Protein AF-A0A838FEL2-F1 (afdb_monomer)

Foldseek 3Di:
DALDVPVQQVVQLVVQLVLCCVQPVDDSVVSVVCLVPAPKDKDFPDRPPPRYTHIHIHGDPVVDPDDSDDDPD

Mean predicted aligned error: 3.39 Å

pLDDT: mean 93.98, std 5.79, range [57.47, 97.81]

Solvent-accessible surface area (backbone atoms only — not comparable to full-atom values): 4459 Å² total; per-residue (Å²): 134,69,54,40,56,66,61,26,42,51,50,30,52,50,52,52,26,55,48,42,24,70,68,68,71,45,52,66,65,57,36,49,51,42,66,73,70,50,90,52,46,78,43,82,78,41,72,80,53,80,60,46,28,42,41,46,66,46,73,67,68,86,84,48,101,60,92,72,74,89,73,97,123

Structure (mmCIF, N/CA/C/O backbone):
data_AF-A0A838FEL2-F1
#
_entry.id   AF-A0A838FEL2-F1
#
loop_
_atom_site.group_PDB
_atom_site.id
_atom_site.type_symbol
_atom_site.label_atom_id
_atom_site.label_alt_id
_atom_site.label_comp_id
_atom_site.label_asym_id
_atom_site.label_entity_id
_atom_site.label_seq_id
_atom_site.pdbx_PDB_ins_code
_atom_site.Cartn_x
_atom_site.Cartn_y
_atom_site.Cartn_z
_atom_site.occupancy
_atom_site.B_iso_or_equiv
_atom_site.auth_seq_id
_atom_site.auth_comp_id
_atom_site.auth_asym_id
_atom_site.auth_atom_id
_atom_site.pdbx_PDB_model_num
ATOM 1 N N . TYR A 1 1 ? 17.041 6.161 -10.121 1.00 76.00 1 TYR A N 1
ATOM 2 C CA . TYR A 1 1 ? 16.183 4.997 -10.413 1.00 76.00 1 TYR A CA 1
ATOM 3 C C . TYR A 1 1 ? 15.779 5.073 -11.875 1.00 76.00 1 TYR A C 1
ATOM 5 O O . TYR A 1 1 ? 15.502 6.176 -12.327 1.00 76.00 1 TYR A O 1
ATOM 13 N N . TYR A 1 2 ? 15.821 3.961 -12.609 1.00 89.56 2 TYR A N 1
ATOM 14 C CA . TYR A 1 2 ? 15.444 3.891 -14.025 1.00 89.56 2 TYR A CA 1
ATOM 15 C C . TYR A 1 2 ? 14.578 2.648 -14.216 1.00 89.56 2 TYR A C 1
ATOM 17 O O . TYR A 1 2 ? 15.074 1.550 -13.981 1.00 89.56 2 TYR A O 1
ATOM 25 N N . MET A 1 3 ? 13.300 2.833 -14.563 1.00 90.25 3 MET A N 1
ATOM 26 C CA . MET A 1 3 ? 12.307 1.756 -14.700 1.00 90.25 3 MET A CA 1
ATOM 27 C C . MET A 1 3 ? 12.340 0.745 -13.536 1.00 90.25 3 MET A C 1
ATOM 29 O O . MET A 1 3 ? 12.388 -0.468 -13.728 1.00 90.25 3 MET A O 1
ATOM 33 N N . ASP A 1 4 ? 12.351 1.257 -12.302 1.00 95.06 4 ASP A N 1
ATOM 34 C CA . ASP A 1 4 ? 12.449 0.432 -11.097 1.00 95.06 4 ASP A CA 1
ATOM 35 C C . ASP A 1 4 ? 11.063 0.190 -10.479 1.00 95.06 4 ASP A C 1
ATOM 37 O O . ASP A 1 4 ? 10.531 1.013 -9.723 1.00 95.06 4 ASP A O 1
ATOM 41 N N . ALA A 1 5 ? 10.484 -0.972 -10.787 1.00 95.50 5 ALA A N 1
ATOM 42 C CA . ALA A 1 5 ? 9.199 -1.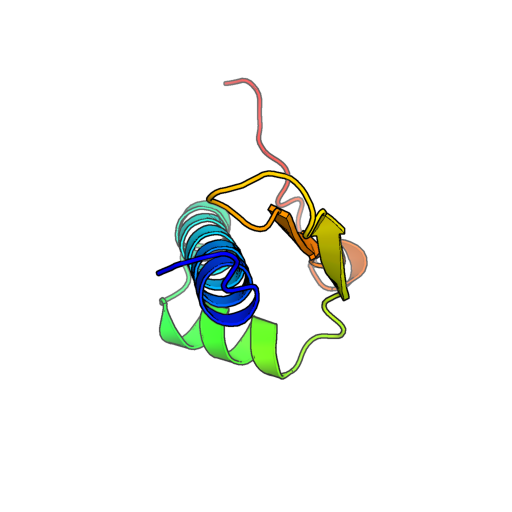399 -10.241 1.00 95.50 5 ALA A CA 1
ATOM 43 C C . ALA A 1 5 ? 9.233 -1.614 -8.716 1.00 95.50 5 ALA A C 1
ATOM 45 O O . ALA A 1 5 ? 8.206 -1.469 -8.057 1.00 95.50 5 ALA A O 1
ATOM 46 N N . THR A 1 6 ? 10.399 -1.895 -8.126 1.00 95.94 6 THR A N 1
ATOM 47 C CA . THR A 1 6 ? 10.538 -2.084 -6.672 1.00 95.94 6 THR A CA 1
ATOM 48 C C . THR A 1 6 ? 10.371 -0.758 -5.945 1.00 95.94 6 THR A C 1
ATOM 50 O O . THR A 1 6 ? 9.686 -0.674 -4.924 1.00 95.94 6 THR A O 1
ATOM 53 N N . VAL A 1 7 ? 10.969 0.305 -6.484 1.00 96.38 7 VAL A N 1
ATOM 54 C CA . VAL A 1 7 ? 10.814 1.663 -5.948 1.00 96.38 7 VAL A CA 1
ATOM 55 C C . VAL A 1 7 ? 9.379 2.145 -6.115 1.00 96.38 7 VAL A C 1
ATOM 57 O O . VAL A 1 7 ? 8.825 2.714 -5.173 1.00 96.38 7 VAL A O 1
ATOM 60 N N . ALA A 1 8 ? 8.760 1.875 -7.266 1.00 97.06 8 ALA A N 1
ATOM 61 C CA . ALA A 1 8 ? 7.355 2.191 -7.499 1.00 97.06 8 ALA A CA 1
ATOM 62 C C . ALA A 1 8 ? 6.428 1.444 -6.520 1.00 97.06 8 ALA A C 1
ATOM 64 O O . ALA A 1 8 ? 5.583 2.075 -5.886 1.00 97.06 8 ALA A O 1
ATOM 65 N N . TYR A 1 9 ? 6.639 0.140 -6.299 1.00 97.50 9 TYR A N 1
ATOM 66 C CA . TYR A 1 9 ? 5.859 -0.641 -5.332 1.00 97.50 9 TYR A CA 1
ATOM 67 C C . TYR A 1 9 ? 6.053 -0.139 -3.898 1.00 97.50 9 TYR A C 1
ATOM 69 O O . TYR A 1 9 ? 5.083 0.065 -3.175 1.00 97.50 9 TYR A O 1
ATOM 77 N N . ARG A 1 10 ? 7.294 0.168 -3.497 1.00 97.31 10 ARG A N 1
ATOM 78 C CA . ARG A 1 10 ? 7.576 0.764 -2.183 1.00 97.31 10 ARG A CA 1
ATOM 79 C C . ARG A 1 10 ? 6.820 2.077 -1.990 1.00 97.31 10 ARG A C 1
ATOM 81 O O . ARG A 1 10 ? 6.277 2.308 -0.915 1.00 97.31 10 ARG A O 1
ATOM 88 N N . ARG A 1 11 ? 6.780 2.937 -3.012 1.00 97.25 11 ARG A N 1
ATOM 89 C CA . ARG A 1 11 ? 6.020 4.195 -2.968 1.00 97.25 11 ARG A CA 1
ATOM 90 C C . ARG A 1 11 ? 4.520 3.948 -2.848 1.00 97.25 11 ARG A C 1
ATOM 92 O O . ARG A 1 11 ? 3.891 4.599 -2.022 1.00 97.25 11 ARG A O 1
ATOM 99 N N . ALA A 1 12 ? 3.975 2.986 -3.589 1.00 97.69 12 ALA A N 1
ATOM 100 C CA . ALA A 1 12 ? 2.573 2.598 -3.468 1.00 97.69 12 ALA A CA 1
ATOM 101 C C . ALA A 1 12 ? 2.234 2.102 -2.047 1.00 97.69 12 ALA A C 1
ATOM 103 O O . ALA A 1 12 ? 1.259 2.569 -1.462 1.00 97.69 12 ALA A O 1
ATOM 104 N N . CYS A 1 13 ? 3.076 1.253 -1.445 1.00 97.50 13 CYS A N 1
ATOM 105 C CA . CYS A 1 13 ? 2.891 0.800 -0.062 1.00 97.50 13 CYS A CA 1
ATOM 106 C C . CYS A 1 13 ? 2.970 1.950 0.953 1.00 97.50 13 CYS A C 1
ATOM 108 O O . CYS A 1 13 ? 2.155 2.012 1.867 1.00 97.50 13 CYS A O 1
ATOM 110 N N . LEU A 1 14 ? 3.923 2.877 0.801 1.00 97.81 14 LEU A N 1
ATOM 111 C CA . LEU A 1 14 ? 4.038 4.039 1.692 1.00 97.81 14 LEU A CA 1
ATOM 112 C C . LEU A 1 14 ? 2.810 4.951 1.599 1.00 97.81 14 LEU A C 1
ATOM 114 O O . LEU A 1 14 ? 2.314 5.406 2.624 1.00 97.81 14 LEU A O 1
ATOM 118 N N . ASN A 1 15 ? 2.283 5.167 0.393 1.00 97.25 15 ASN A N 1
ATOM 119 C CA . ASN A 1 15 ? 1.054 5.936 0.203 1.00 97.25 15 ASN A CA 1
ATOM 120 C C . ASN A 1 15 ? -0.150 5.247 0.866 1.00 97.25 15 ASN A C 1
ATOM 122 O O . ASN A 1 15 ? -0.947 5.915 1.518 1.00 97.25 15 ASN A O 1
ATOM 126 N N . ALA A 1 16 ? -0.260 3.919 0.752 1.00 96.75 16 ALA A N 1
ATOM 127 C CA . ALA A 1 16 ? -1.305 3.153 1.430 1.00 96.75 16 ALA A CA 1
ATOM 128 C C . ALA A 1 16 ? -1.179 3.232 2.963 1.00 96.75 16 ALA A C 1
ATOM 130 O O . ALA A 1 16 ? -2.182 3.395 3.652 1.00 96.75 16 ALA A O 1
ATOM 131 N N . ILE A 1 17 ? 0.042 3.182 3.509 1.00 97.12 17 ILE A N 1
ATOM 132 C CA . ILE A 1 17 ? 0.288 3.351 4.951 1.00 97.12 17 ILE A CA 1
ATOM 133 C C . ILE A 1 17 ? -0.151 4.737 5.423 1.00 97.12 17 ILE A C 1
ATOM 135 O O . ILE A 1 17 ? -0.869 4.837 6.414 1.00 97.12 17 ILE A O 1
ATOM 139 N N . GLU A 1 18 ? 0.244 5.801 4.720 1.00 96.94 18 GLU A N 1
ATOM 140 C CA . GLU A 1 18 ? -0.162 7.164 5.080 1.00 96.94 18 GLU A CA 1
ATOM 141 C C . GLU A 1 18 ? -1.680 7.351 5.017 1.00 96.94 18 GLU A C 1
ATOM 143 O O . GLU A 1 18 ? -2.259 7.968 5.912 1.00 96.94 18 GLU A O 1
ATOM 148 N N . TYR A 1 19 ? -2.339 6.737 4.032 1.00 95.69 19 TYR A N 1
ATOM 149 C CA . TYR A 1 19 ? -3.796 6.723 3.954 1.00 95.69 19 TYR A CA 1
ATOM 150 C C . TYR A 1 19 ? -4.438 6.034 5.164 1.00 95.69 19 TYR A C 1
ATOM 152 O O . TYR A 1 19 ? -5.287 6.615 5.837 1.00 95.69 19 TYR A O 1
ATOM 160 N N . LEU A 1 20 ? -4.003 4.810 5.481 1.00 94.75 20 LEU A N 1
ATOM 161 C CA . LEU A 1 20 ? -4.556 4.021 6.585 1.00 94.75 20 LEU A CA 1
ATOM 162 C C . LEU A 1 20 ? -4.330 4.694 7.945 1.00 94.75 20 LEU A C 1
ATOM 164 O O . LEU A 1 20 ? -5.209 4.640 8.805 1.00 94.75 20 LEU A O 1
ATOM 168 N N . LYS A 1 21 ? -3.194 5.377 8.137 1.00 95.19 21 LYS A N 1
ATOM 169 C CA . LYS A 1 21 ? -2.939 6.188 9.339 1.00 95.19 21 LYS A CA 1
ATOM 170 C C . LYS A 1 21 ? -4.001 7.274 9.511 1.00 95.19 21 LYS A C 1
ATOM 172 O O . LYS A 1 21 ? -4.559 7.400 10.598 1.00 95.19 21 LYS A O 1
ATOM 177 N N . GLY A 1 22 ? -4.296 8.029 8.450 1.00 91.06 22 GLY A N 1
ATOM 178 C CA . GLY A 1 22 ? -5.305 9.091 8.478 1.00 91.06 22 GLY A CA 1
ATOM 179 C C . GLY A 1 22 ? -6.731 8.561 8.642 1.00 91.06 22 GLY A C 1
ATOM 180 O O . GLY A 1 22 ? -7.473 9.057 9.483 1.00 91.06 22 GLY A O 1
ATOM 181 N N . ALA A 1 23 ? -7.095 7.523 7.885 1.00 90.62 23 ALA A N 1
ATOM 182 C CA . ALA A 1 23 ? -8.451 6.975 7.870 1.00 90.62 23 ALA A CA 1
ATOM 183 C C . ALA A 1 23 ? -8.825 6.231 9.165 1.00 90.62 23 ALA A C 1
ATOM 185 O O . ALA A 1 23 ? -9.976 6.266 9.598 1.00 90.62 23 ALA A O 1
ATOM 186 N N . LEU A 1 24 ? -7.869 5.538 9.794 1.00 89.69 24 LEU A N 1
ATOM 187 C CA . LEU A 1 24 ? -8.144 4.629 10.915 1.00 89.69 24 LEU A CA 1
ATOM 188 C C . LEU A 1 24 ? -7.529 5.072 12.246 1.00 89.69 24 LEU A C 1
ATOM 190 O O . LEU A 1 24 ? -7.841 4.465 13.275 1.00 89.69 24 LEU A O 1
ATOM 194 N N . GLY A 1 25 ? -6.685 6.111 12.245 1.00 91.12 25 GLY A N 1
ATOM 195 C CA . GLY A 1 25 ? -5.946 6.566 13.427 1.00 91.12 25 GLY A CA 1
ATOM 196 C C . GLY A 1 25 ? -4.852 5.590 13.869 1.00 91.12 25 GLY A C 1
ATOM 197 O O . GLY A 1 25 ? -4.482 5.559 15.041 1.00 91.12 25 GLY A O 1
ATOM 198 N N . TRP A 1 26 ? -4.377 4.743 12.956 1.00 94.00 26 TRP A N 1
ATOM 199 C CA . TRP A 1 26 ? -3.371 3.722 13.236 1.00 94.00 26 TRP A CA 1
ATOM 200 C C . TRP A 1 26 ? -1.947 4.277 13.258 1.00 94.00 26 TRP A C 1
ATOM 202 O O . TRP A 1 26 ? -1.648 5.311 12.658 1.00 94.00 26 TRP A O 1
ATOM 212 N N . SER A 1 27 ? -1.043 3.543 13.910 1.00 96.62 27 SER A N 1
ATOM 213 C CA . SER A 1 27 ? 0.394 3.766 13.761 1.00 96.62 27 SER A CA 1
ATOM 214 C C . SER A 1 27 ? 0.882 3.282 12.388 1.00 96.62 27 SER A C 1
ATOM 216 O O . SER A 1 27 ? 0.241 2.455 11.729 1.00 96.62 27 SER A O 1
ATOM 218 N N . GLY A 1 28 ? 2.042 3.778 11.946 1.00 95.88 28 GLY A N 1
ATOM 219 C CA . GLY A 1 28 ? 2.634 3.335 10.680 1.00 95.88 28 GLY A CA 1
ATOM 220 C C . GLY A 1 28 ? 2.972 1.842 10.686 1.00 95.88 28 GLY A C 1
ATOM 221 O O . GLY A 1 28 ? 2.824 1.167 9.673 1.00 95.88 28 GLY A O 1
ATOM 222 N N . GLU A 1 29 ? 3.357 1.309 11.843 1.00 96.94 29 GLU A N 1
ATOM 223 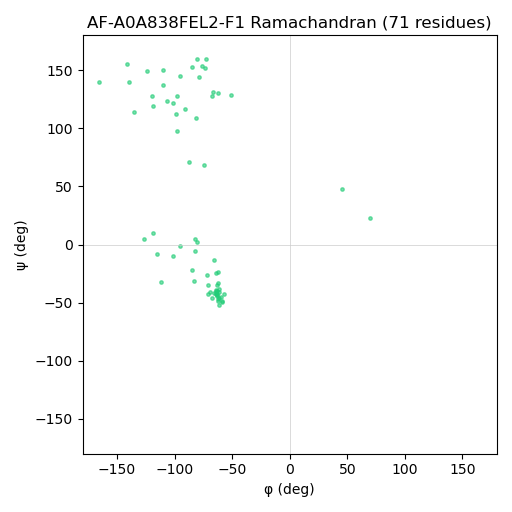C CA . GLU A 1 29 ? 3.684 -0.099 12.062 1.00 96.94 29 GLU A CA 1
ATOM 224 C C . GLU A 1 29 ? 2.440 -0.988 11.975 1.00 96.94 29 GLU A C 1
ATOM 226 O O . GLU A 1 29 ? 2.503 -2.056 11.371 1.00 96.94 29 GLU A O 1
ATOM 231 N N . GLN A 1 30 ? 1.302 -0.546 12.524 1.00 96.44 30 GLN A N 1
ATOM 232 C CA . GLN A 1 30 ? 0.032 -1.270 12.402 1.00 96.44 30 GLN A CA 1
ATOM 233 C C . GLN A 1 30 ? -0.405 -1.377 10.938 1.00 96.44 30 GLN A C 1
ATOM 235 O O . GLN A 1 30 ? -0.725 -2.468 10.466 1.00 96.44 30 GLN A O 1
ATOM 240 N N . ALA A 1 31 ? -0.355 -0.265 10.198 1.00 96.56 31 ALA A N 1
ATOM 241 C CA . ALA A 1 31 ? -0.667 -0.261 8.773 1.00 96.56 31 ALA A CA 1
ATOM 242 C C . ALA A 1 31 ? 0.333 -1.105 7.961 1.00 96.56 31 ALA A C 1
ATOM 244 O O . ALA A 1 31 ? -0.067 -1.842 7.062 1.00 96.56 31 ALA A O 1
ATOM 245 N N . TYR A 1 32 ? 1.624 -1.055 8.301 1.00 97.12 32 TYR A N 1
ATOM 246 C CA . TYR A 1 32 ? 2.650 -1.878 7.659 1.00 97.12 32 TYR A CA 1
ATOM 247 C C . TYR A 1 32 ? 2.417 -3.379 7.883 1.00 97.12 32 TYR A C 1
ATOM 249 O O . TYR A 1 32 ? 2.485 -4.158 6.933 1.00 97.12 32 TYR A O 1
ATOM 257 N N . LEU A 1 33 ? 2.090 -3.784 9.116 1.00 97.19 33 LEU A N 1
ATOM 258 C CA . LEU A 1 33 ? 1.742 -5.169 9.436 1.00 97.19 33 LEU A CA 1
ATOM 259 C C . LEU A 1 33 ? 0.494 -5.626 8.678 1.00 97.19 33 LEU A C 1
ATOM 261 O O . LEU A 1 33 ? 0.488 -6.743 8.161 1.00 97.19 33 LEU A O 1
ATOM 265 N N . LEU A 1 34 ? -0.525 -4.768 8.554 1.00 95.31 34 LEU A N 1
ATOM 266 C CA . LEU A 1 34 ? -1.710 -5.086 7.759 1.00 95.31 34 LEU A CA 1
ATOM 267 C C . LEU A 1 34 ? -1.330 -5.376 6.304 1.00 95.31 34 LEU A C 1
ATOM 269 O O . LEU A 1 34 ? -1.726 -6.411 5.781 1.00 95.31 34 LEU A O 1
ATOM 273 N N . LEU A 1 35 ? -0.542 -4.512 5.657 1.00 96.12 35 LEU A N 1
ATOM 274 C CA . LEU A 1 35 ? -0.143 -4.716 4.258 1.00 96.12 35 LEU A CA 1
ATOM 275 C C . LEU A 1 35 ? 0.686 -5.994 4.043 1.00 96.12 35 LEU A C 1
ATOM 277 O O . LEU A 1 35 ? 0.723 -6.508 2.930 1.00 96.12 35 LEU A O 1
ATOM 281 N N . GLY A 1 36 ? 1.355 -6.502 5.082 1.00 95.31 36 GLY A N 1
ATOM 282 C CA . GLY A 1 36 ? 2.091 -7.767 5.026 1.00 95.31 36 GLY A CA 1
ATOM 283 C C . GLY A 1 36 ? 1.245 -9.018 5.294 1.00 95.31 36 GLY A C 1
ATOM 284 O O . GLY A 1 36 ? 1.655 -10.108 4.906 1.00 95.31 36 GLY A O 1
ATOM 285 N N . ALA A 1 37 ? 0.098 -8.879 5.966 1.00 95.44 37 ALA A N 1
ATOM 286 C CA . ALA A 1 37 ? -0.725 -10.003 6.424 1.00 95.44 37 ALA A CA 1
ATOM 287 C C . ALA A 1 37 ? -2.071 -10.126 5.693 1.00 95.44 37 ALA A C 1
ATOM 289 O O . ALA A 1 37 ? -2.583 -11.231 5.524 1.00 95.44 37 ALA A O 1
ATOM 290 N N . ALA A 1 38 ? -2.657 -9.003 5.279 1.00 95.44 38 ALA A N 1
ATOM 291 C CA . ALA A 1 38 ? -3.906 -8.971 4.534 1.00 95.44 38 ALA A CA 1
ATOM 292 C C . ALA A 1 38 ? -3.677 -9.377 3.066 1.00 95.44 38 ALA A C 1
ATOM 294 O O . ALA A 1 38 ? -2.586 -9.162 2.531 1.00 95.44 38 ALA A O 1
ATOM 295 N N . PRO 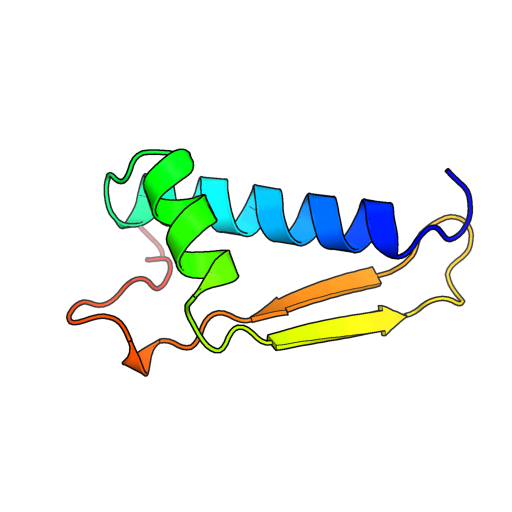A 1 39 ? -4.698 -9.925 2.381 1.00 95.88 39 PRO A N 1
ATOM 296 C CA . PRO A 1 39 ? -4.608 -10.293 0.970 1.00 95.88 39 PRO A CA 1
ATOM 297 C C . PRO A 1 39 ? -4.658 -9.046 0.068 1.00 95.88 39 PRO A C 1
ATOM 299 O O . PRO A 1 39 ? -5.638 -8.801 -0.632 1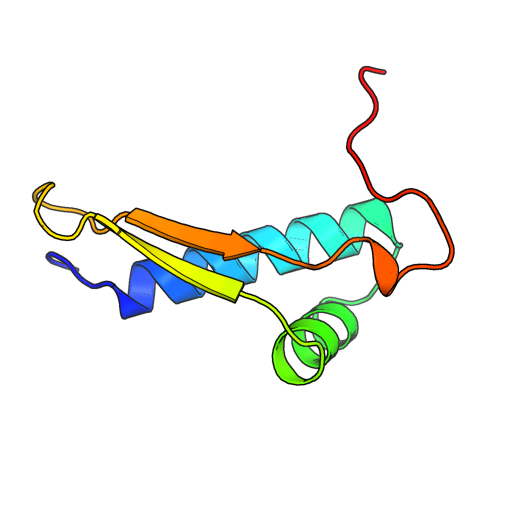.00 95.88 39 PRO A O 1
ATOM 302 N N . VAL A 1 40 ? -3.606 -8.227 0.118 1.00 96.44 40 VAL A N 1
ATOM 303 C CA . VAL A 1 40 ? -3.451 -7.024 -0.710 1.00 96.44 40 VAL A CA 1
ATOM 304 C C . VAL A 1 40 ? -3.007 -7.387 -2.127 1.00 96.44 40 VAL A C 1
ATOM 306 O O . VAL A 1 40 ? -2.215 -8.306 -2.335 1.00 96.44 40 VAL A O 1
ATOM 309 N N . GLU A 1 41 ? -3.492 -6.645 -3.120 1.00 97.31 41 GLU A N 1
ATOM 310 C CA . GLU A 1 41 ? -3.142 -6.856 -4.526 1.00 97.31 41 GLU A CA 1
ATOM 311 C C . GLU A 1 41 ? -2.056 -5.866 -4.957 1.00 97.31 41 GLU A C 1
ATOM 313 O O . GLU A 1 41 ? -2.298 -4.667 -5.082 1.00 97.31 41 GLU A O 1
ATOM 318 N N . GLY A 1 42 ? -0.854 -6.365 -5.235 1.00 96.50 42 GLY A N 1
ATOM 319 C CA . GLY A 1 42 ? 0.180 -5.596 -5.920 1.00 96.50 42 GLY A CA 1
ATOM 320 C C . GLY A 1 42 ? 0.096 -5.787 -7.430 1.00 96.50 42 GLY A C 1
ATOM 321 O O . GLY A 1 42 ? 0.324 -6.893 -7.917 1.00 96.5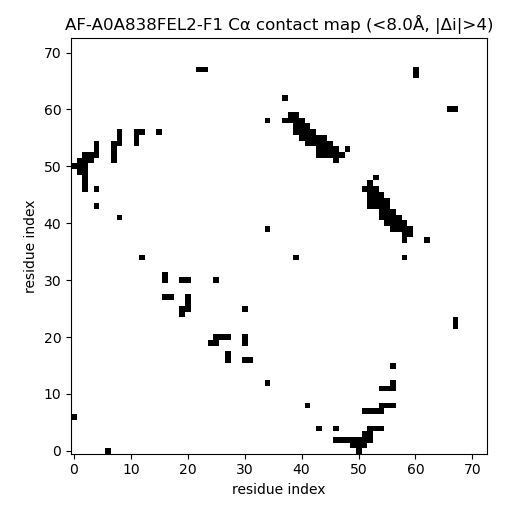0 42 GLY A O 1
ATOM 322 N N . ARG A 1 43 ? -0.181 -4.721 -8.190 1.00 97.50 43 ARG A N 1
ATOM 323 C CA . ARG A 1 43 ? -0.244 -4.775 -9.661 1.00 97.50 43 ARG A CA 1
ATOM 324 C C . ARG A 1 43 ? 0.782 -3.841 -10.287 1.00 97.50 43 ARG A C 1
ATOM 326 O O . ARG A 1 43 ? 0.817 -2.646 -10.005 1.00 97.50 43 ARG A O 1
ATOM 333 N N . ILE A 1 44 ? 1.580 -4.388 -11.198 1.00 96.81 44 ILE A N 1
ATOM 334 C CA . ILE A 1 44 ? 2.403 -3.600 -12.115 1.00 96.81 44 ILE A CA 1
ATOM 335 C C . ILE A 1 44 ? 1.493 -3.155 -13.263 1.00 96.81 44 ILE A C 1
ATOM 337 O O . ILE A 1 44 ? 1.052 -3.981 -14.058 1.00 96.81 44 ILE A O 1
ATOM 341 N N . GLY A 1 45 ? 1.173 -1.864 -13.308 1.00 94.44 45 GLY A N 1
ATOM 342 C CA . GLY A 1 45 ? 0.313 -1.278 -14.338 1.00 94.44 45 GLY A CA 1
ATOM 343 C C . GLY A 1 45 ? 1.068 -0.939 -15.622 1.00 94.44 45 GLY A C 1
ATOM 344 O O . GLY A 1 45 ? 0.503 -1.034 -16.706 1.00 94.44 45 GLY A O 1
ATOM 345 N N . GLY A 1 46 ? 2.353 -0.589 -15.511 1.00 95.56 46 GLY A N 1
ATOM 346 C CA . GLY A 1 46 ? 3.176 -0.222 -16.660 1.00 95.56 46 GLY A CA 1
ATOM 347 C C . GLY A 1 46 ? 4.665 -0.193 -16.332 1.00 95.56 46 GLY A C 1
ATOM 348 O O . GLY A 1 46 ? 5.075 0.261 -15.263 1.00 95.56 46 GLY A O 1
ATOM 349 N N . ILE A 1 47 ? 5.479 -0.692 -17.264 1.00 95.38 47 ILE A N 1
ATOM 350 C CA . ILE A 1 47 ? 6.952 -0.704 -17.165 1.00 95.38 47 ILE A CA 1
ATOM 351 C C . ILE A 1 47 ? 7.638 -0.081 -18.381 1.00 95.38 47 ILE A C 1
ATOM 353 O O . ILE A 1 47 ? 8.855 -0.150 -18.491 1.00 95.38 47 ILE A O 1
ATOM 357 N N . VAL A 1 48 ? 6.866 0.476 -19.312 1.00 94.38 48 VAL A N 1
ATOM 358 C CA . VAL A 1 48 ? 7.372 0.981 -20.597 1.00 94.38 48 VAL A CA 1
ATOM 359 C C . VAL A 1 48 ? 7.520 2.505 -20.616 1.00 94.38 48 VAL A C 1
ATOM 361 O O . VAL A 1 48 ? 8.131 3.054 -21.530 1.00 94.38 48 VAL A O 1
ATOM 364 N N . ASP A 1 49 ? 7.009 3.187 -19.589 1.00 93.44 49 ASP A N 1
ATOM 365 C CA . ASP A 1 49 ? 6.909 4.645 -19.517 1.00 93.44 49 ASP A CA 1
ATOM 366 C C . ASP A 1 49 ? 8.186 5.275 -18.952 1.00 93.44 49 ASP A C 1
ATOM 368 O O . ASP A 1 49 ? 8.232 5.772 -17.826 1.00 93.44 49 ASP A O 1
ATOM 372 N N . ILE A 1 50 ? 9.261 5.257 -19.739 1.00 91.56 50 ILE A N 1
ATOM 373 C CA . ILE A 1 50 ? 10.551 5.830 -19.334 1.00 91.56 50 ILE A CA 1
ATOM 374 C C . ILE A 1 50 ? 10.357 7.281 -18.831 1.00 91.56 50 ILE A C 1
ATOM 376 O O . ILE A 1 50 ? 9.783 8.102 -19.549 1.00 91.56 50 ILE A O 1
ATOM 380 N N . PRO A 1 51 ? 10.864 7.638 -17.629 1.00 93.56 51 PRO A N 1
ATOM 381 C CA . PRO A 1 51 ? 11.787 6.859 -16.793 1.00 93.56 51 PRO A CA 1
ATOM 382 C C . PRO A 1 51 ? 11.141 6.002 -15.687 1.00 93.56 51 PRO A C 1
ATOM 384 O O . PRO A 1 51 ? 11.875 5.336 -14.951 1.00 93.56 51 PRO A O 1
ATOM 387 N N . ASN A 1 52 ? 9.818 6.026 -15.518 1.00 93.50 52 ASN A N 1
ATOM 388 C CA . ASN A 1 52 ? 9.133 5.530 -14.324 1.00 93.50 52 ASN A CA 1
ATOM 389 C C . ASN A 1 52 ? 8.327 4.249 -14.583 1.00 93.50 52 ASN A C 1
ATOM 391 O O . ASN A 1 52 ? 7.776 4.033 -15.653 1.00 93.50 52 ASN A O 1
ATOM 395 N N . CYS A 1 53 ? 8.197 3.412 -13.555 1.00 96.06 53 CYS A N 1
ATOM 396 C CA . CYS A 1 53 ? 7.210 2.334 -13.552 1.00 96.06 53 CYS A CA 1
ATOM 397 C C . CYS A 1 53 ? 5.940 2.789 -12.832 1.00 96.06 53 CYS A C 1
ATOM 399 O O . CYS A 1 53 ? 6.011 3.498 -11.826 1.00 96.06 53 CYS A O 1
ATOM 401 N N . ALA A 1 54 ? 4.792 2.322 -13.312 1.00 95.88 54 ALA A N 1
ATOM 402 C CA . ALA A 1 54 ? 3.498 2.510 -12.679 1.00 95.88 54 ALA A CA 1
ATOM 403 C C . ALA A 1 54 ? 3.105 1.231 -11.936 1.00 95.88 54 ALA A C 1
ATOM 405 O O . ALA A 1 54 ? 3.014 0.150 -12.525 1.00 95.88 54 ALA A O 1
ATOM 406 N N . VAL A 1 55 ? 2.881 1.352 -10.630 1.00 97.75 55 VAL A N 1
ATOM 407 C CA . VAL A 1 55 ? 2.551 0.234 -9.748 1.00 97.75 55 VAL A CA 1
ATOM 408 C C . VAL A 1 55 ? 1.476 0.673 -8.761 1.00 97.75 55 VAL A C 1
ATOM 410 O O . VAL A 1 55 ? 1.522 1.789 -8.246 1.00 97.75 55 VAL A O 1
ATOM 413 N N . THR A 1 56 ? 0.521 -0.211 -8.492 1.00 97.69 56 THR A N 1
ATOM 414 C CA . THR A 1 56 ? -0.606 0.026 -7.586 1.00 97.69 56 THR A CA 1
ATOM 415 C C . THR A 1 56 ? -0.664 -1.034 -6.491 1.00 97.69 56 THR A C 1
ATOM 417 O O . THR A 1 56 ? -0.301 -2.188 -6.725 1.00 97.69 56 THR A O 1
ATOM 420 N N . VAL A 1 57 ? -1.163 -0.642 -5.317 1.00 97.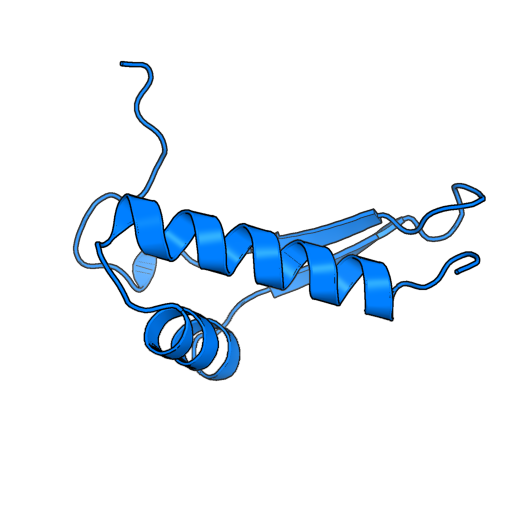69 57 VAL A N 1
ATOM 421 C CA . VAL A 1 57 ? -1.495 -1.534 -4.196 1.00 97.69 57 VAL A CA 1
ATOM 422 C C . VAL A 1 57 ? -2.990 -1.403 -3.924 1.00 97.69 57 VAL A C 1
ATOM 424 O O . VAL A 1 57 ? -3.463 -0.308 -3.628 1.00 97.69 57 VAL A O 1
ATOM 427 N N . GLY A 1 58 ? -3.723 -2.504 -4.052 1.00 96.62 58 GLY A N 1
ATOM 428 C CA . GLY A 1 58 ? -5.137 -2.613 -3.711 1.00 96.62 58 GLY A CA 1
ATOM 429 C C . GLY A 1 58 ? -5.311 -3.233 -2.330 1.00 96.62 58 GLY A C 1
ATOM 430 O O . GLY A 1 58 ? -4.765 -4.303 -2.060 1.00 96.62 58 GLY A O 1
ATOM 431 N N . VAL A 1 59 ? -6.077 -2.574 -1.462 1.00 95.62 59 VAL A N 1
ATOM 432 C CA . VAL A 1 59 ? -6.461 -3.107 -0.149 1.00 95.62 59 VAL A CA 1
ATOM 433 C C . VAL A 1 59 ? -7.941 -3.498 -0.215 1.00 95.62 59 VAL A C 1
ATOM 435 O O . VAL A 1 59 ? -8.759 -2.645 -0.569 1.00 95.62 59 VAL A O 1
ATOM 438 N N . PRO A 1 60 ? -8.310 -4.756 0.082 1.00 95.50 60 PRO A N 1
ATOM 439 C CA . PRO A 1 60 ? -9.706 -5.180 0.042 1.00 95.50 60 PRO A CA 1
ATOM 440 C C . PRO A 1 60 ? -10.510 -4.463 1.130 1.00 95.50 60 PRO A C 1
ATOM 442 O O . PRO A 1 60 ? -10.095 -4.437 2.283 1.00 95.50 60 PRO A O 1
ATOM 445 N N . LEU A 1 61 ? -11.664 -3.892 0.780 1.00 94.56 61 LEU A N 1
ATOM 446 C CA . LEU A 1 61 ? -12.509 -3.155 1.734 1.00 94.56 61 LEU A CA 1
ATOM 447 C C . LEU A 1 61 ? -13.216 -4.084 2.731 1.00 94.56 61 LEU A C 1
ATOM 449 O O . LEU A 1 61 ? -13.503 -3.685 3.853 1.00 94.56 61 LEU A O 1
ATOM 453 N N . GLU A 1 62 ? -13.445 -5.337 2.338 1.00 95.25 62 GLU A N 1
ATOM 454 C CA . GLU A 1 62 ? -14.176 -6.344 3.118 1.00 95.25 62 GLU A CA 1
ATOM 455 C C . GLU A 1 62 ? -13.475 -6.755 4.423 1.00 95.25 62 GLU A C 1
ATOM 457 O O . GLU A 1 62 ? -14.093 -7.388 5.273 1.00 95.25 62 GLU A O 1
ATOM 462 N N . ILE A 1 63 ? -12.195 -6.404 4.608 1.00 94.75 63 ILE A N 1
ATOM 463 C CA . ILE A 1 63 ? -11.453 -6.705 5.845 1.00 94.75 63 ILE A CA 1
ATOM 464 C C . ILE A 1 63 ? -11.715 -5.685 6.964 1.00 94.75 63 ILE A C 1
ATOM 466 O O . ILE A 1 63 ? -11.190 -5.854 8.064 1.00 94.75 63 ILE A O 1
ATOM 470 N N . PHE A 1 64 ? -12.457 -4.608 6.685 1.00 94.12 64 PHE A N 1
ATOM 471 C CA . PHE A 1 64 ? -12.727 -3.535 7.638 1.00 94.12 64 PHE A CA 1
ATOM 472 C C . PHE A 1 64 ? -14.194 -3.536 8.079 1.00 94.12 64 PHE A C 1
ATOM 474 O O . PHE A 1 64 ? -15.102 -3.607 7.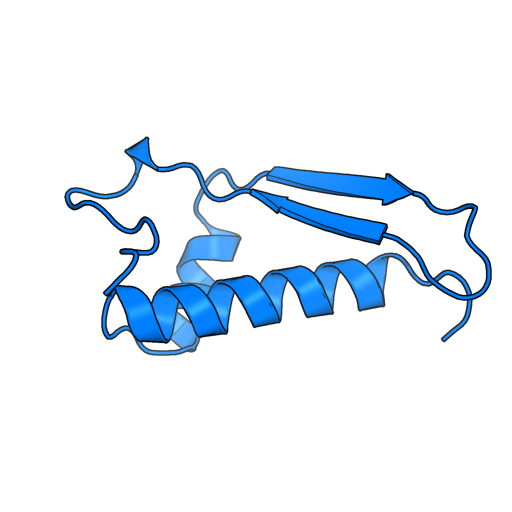258 1.00 94.12 64 PHE A O 1
ATOM 481 N N . ASP A 1 65 ? -14.427 -3.342 9.379 1.00 92.94 65 ASP A N 1
ATOM 482 C CA . ASP A 1 65 ? -15.777 -3.227 9.962 1.00 92.94 65 ASP A CA 1
ATOM 483 C C . ASP A 1 65 ? -16.413 -1.831 9.789 1.00 92.94 65 ASP A C 1
ATOM 485 O O . ASP A 1 65 ? -17.497 -1.556 10.303 1.00 92.94 65 ASP A O 1
ATOM 489 N N . ARG A 1 66 ? -15.719 -0.906 9.119 1.00 89.44 66 ARG A N 1
ATOM 490 C CA . ARG A 1 66 ? -16.146 0.483 8.911 1.00 89.44 66 ARG A CA 1
ATOM 491 C C . ARG A 1 66 ? -15.775 0.955 7.517 1.00 89.44 66 ARG A C 1
ATOM 493 O O . ARG A 1 66 ? -14.817 0.450 6.935 1.00 89.44 66 ARG A O 1
ATOM 500 N N . ASP A 1 67 ? -16.506 1.950 7.025 1.00 91.25 67 ASP A N 1
ATOM 501 C CA . ASP A 1 67 ? -16.170 2.601 5.765 1.00 91.25 67 ASP A CA 1
ATOM 502 C C . ASP A 1 67 ? -14.855 3.375 5.911 1.00 91.25 67 ASP A C 1
ATOM 504 O O . ASP A 1 67 ? -14.666 4.151 6.851 1.00 91.25 67 ASP A O 1
ATOM 508 N N . ILE A 1 68 ? -13.936 3.102 4.993 1.00 92.44 68 ILE A N 1
ATOM 509 C CA . ILE A 1 68 ? -12.615 3.720 4.925 1.00 92.44 68 ILE A CA 1
ATOM 510 C C . ILE A 1 68 ? -12.424 4.482 3.621 1.00 92.44 68 ILE A C 1
ATOM 512 O O . ILE A 1 68 ? -11.288 4.826 3.312 1.00 92.44 68 ILE A O 1
ATOM 516 N N . LEU A 1 69 ? -13.468 4.676 2.813 1.00 93.69 69 LEU A N 1
ATOM 517 C CA . LEU A 1 69 ? -13.376 5.422 1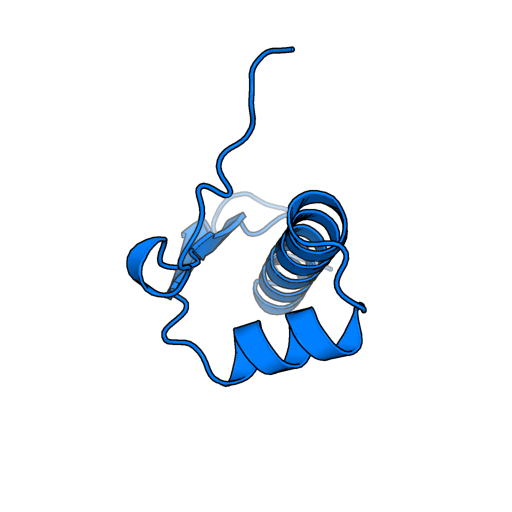.564 1.00 93.69 69 LEU A CA 1
ATOM 518 C C . LEU A 1 69 ? -13.261 6.934 1.825 1.00 93.69 69 LEU A C 1
ATOM 520 O O . LEU A 1 69 ? -13.754 7.425 2.842 1.00 93.69 69 LEU A O 1
ATOM 524 N N . PRO A 1 70 ? -12.619 7.696 0.920 1.00 91.12 70 PRO A N 1
ATOM 525 C CA . PRO A 1 70 ? -12.558 9.146 1.048 1.00 91.12 70 PRO A CA 1
ATOM 526 C C . PRO A 1 70 ? -13.963 9.757 0.980 1.00 91.12 70 PRO A C 1
ATOM 528 O O . PRO A 1 70 ? -14.712 9.478 0.042 1.00 91.12 70 PRO A O 1
ATOM 531 N N . SER A 1 71 ? -14.302 10.625 1.934 1.00 86.31 71 SER A N 1
ATOM 532 C CA . SER A 1 71 ? -15.469 11.507 1.846 1.00 86.31 71 SER A CA 1
ATOM 533 C C . SER A 1 71 ? -15.117 12.784 1.070 1.00 86.31 71 SER A C 1
ATOM 535 O O . SER A 1 71 ? -13.959 13.190 1.016 1.00 86.31 71 SER A O 1
ATOM 537 N N . LEU A 1 72 ? -16.114 13.405 0.433 1.00 77.06 72 LEU A N 1
ATOM 538 C CA . LEU A 1 72 ? -15.957 14.634 -0.367 1.00 77.06 72 LEU A CA 1
ATOM 539 C C . LEU A 1 72 ? -15.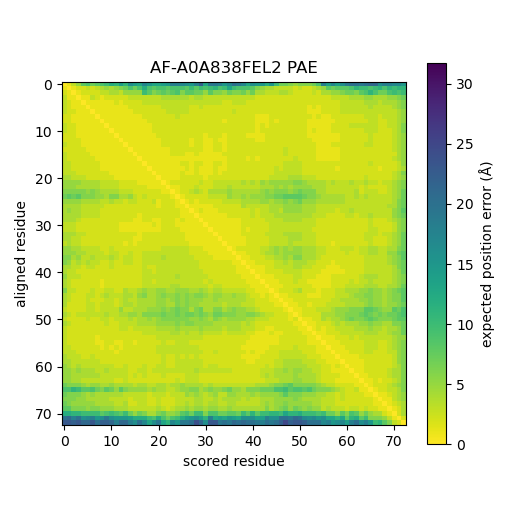946 15.930 0.469 1.00 77.06 72 LEU A C 1
ATOM 541 O O . LEU A 1 72 ? -15.941 17.012 -0.119 1.00 77.06 72 LEU A O 1
ATOM 545 N N . ASP A 1 73 ? -15.978 15.815 1.797 1.00 57.47 73 ASP A N 1
ATOM 546 C CA . ASP A 1 73 ? -16.072 16.947 2.728 1.00 57.47 73 ASP A CA 1
ATOM 547 C C . ASP A 1 73 ? -14.724 17.649 2.962 1.00 57.47 73 ASP A C 1
ATOM 549 O O . ASP A 1 73 ? -13.700 16.946 3.143 1.00 57.47 73 ASP A O 1
#

Sequence (73 aa):
YYMDATVAYRRACLNAIEYLKGALGWSGEQAYLLLGAAPVEGRIGGIVDIPNCAVTVGVPLEIFDRDILPSLD

Radius of gyration: 13.59 Å; Cα contacts (8 Å, |Δi|>4): 86; chains: 1; bounding box: 32×27×34 Å

Secondary structure (DSSP, 8-state):
--S-HHHHHHHHHHHHHHHHHHHH---HHHHHHHHHHS--EEEEEES-STT--EEEEE--GGG-SS--SPP--

Nearest PDB structures (foldseek):
  2f4l-assembly2_D  TM=7.750E-01  e=1.772E-01  Thermotoga maritima MSB8
  8szf-assembly1_A  TM=3.827E-01  e=4.110E+00  Homo sapiens
  7m3g-assembly1_A  TM=3.795E-01  e=5.402E+00  Homo sapiens